Protein AF-A0A939FYX1-F1 (afdb_monomer_lite)

Sequence (120 aa):
MTKMASLEYDAIVEILNENSVFLRSPLSREVYAAAVADRDLTGVGISVEFHDRDIFTLSGEAITTGLGGIGAILNGRISVGFLLKVEKGKLVWLEGFTYGGDRWPEDLVDYRLTREAIST

Organism: NCBI:txid2816857

Structure (mmCIF, N/CA/C/O backbone):
data_AF-A0A939FYX1-F1
#
_entry.id   AF-A0A939FYX1-F1
#
loop_
_atom_site.group_PDB
_atom_site.id
_atom_site.type_symbol
_atom_site.label_atom_id
_atom_site.label_alt_id
_atom_site.label_comp_id
_atom_site.label_asym_id
_atom_site.label_entity_id
_atom_site.label_seq_id
_atom_site.pdbx_PDB_ins_code
_atom_site.Cartn_x
_atom_site.Cartn_y
_atom_site.Cartn_z
_atom_site.occupancy
_atom_site.B_iso_or_equiv
_atom_site.auth_seq_id
_atom_site.auth_comp_id
_atom_site.auth_asym_id
_atom_site.auth_atom_id
_atom_site.pdbx_PDB_model_num
ATOM 1 N N . MET A 1 1 ? 2.977 -15.081 -1.417 1.00 79.50 1 MET A N 1
ATOM 2 C CA . MET A 1 1 ? 2.405 -13.754 -1.725 1.00 79.50 1 MET A CA 1
ATOM 3 C C . MET A 1 1 ? 3.185 -13.153 -2.888 1.00 79.50 1 MET A C 1
ATOM 5 O O . MET A 1 1 ? 4.381 -13.415 -2.970 1.00 79.50 1 MET A O 1
ATOM 9 N N . THR A 1 2 ? 2.530 -12.452 -3.816 1.00 93.31 2 THR A N 1
ATOM 10 C CA . THR A 1 2 ? 3.214 -11.818 -4.960 1.00 93.31 2 THR A CA 1
ATOM 11 C C . THR A 1 2 ? 4.067 -10.638 -4.487 1.00 93.31 2 THR A C 1
ATOM 13 O O . THR A 1 2 ? 3.834 -10.105 -3.403 1.00 93.31 2 THR A O 1
ATOM 16 N N . LYS A 1 3 ? 5.049 -10.205 -5.291 1.00 95.12 3 LYS A N 1
ATOM 17 C CA . LYS A 1 3 ? 5.842 -9.003 -4.981 1.00 95.12 3 LYS A CA 1
ATOM 18 C C . LYS A 1 3 ? 4.969 -7.757 -4.854 1.00 95.12 3 LYS A C 1
ATOM 20 O O . LYS A 1 3 ? 5.218 -6.959 -3.959 1.00 95.12 3 LYS A O 1
ATOM 25 N N . MET A 1 4 ? 3.934 -7.647 -5.690 1.00 94.69 4 MET A N 1
ATOM 26 C CA . MET A 1 4 ? 2.963 -6.555 -5.619 1.00 94.69 4 MET A CA 1
ATOM 27 C C . MET A 1 4 ? 2.256 -6.531 -4.263 1.00 94.69 4 MET A C 1
ATOM 29 O O . MET A 1 4 ? 2.302 -5.528 -3.566 1.00 94.69 4 MET A O 1
ATOM 33 N N . ALA A 1 5 ? 1.727 -7.673 -3.822 1.00 95.56 5 ALA A N 1
ATOM 34 C CA . ALA A 1 5 ? 1.073 -7.762 -2.521 1.00 95.56 5 ALA A CA 1
ATOM 35 C C . ALA A 1 5 ? 2.028 -7.516 -1.340 1.00 95.56 5 ALA A C 1
ATOM 37 O O . ALA A 1 5 ? 1.603 -7.018 -0.301 1.00 95.56 5 ALA A O 1
ATOM 38 N N . SER A 1 6 ? 3.322 -7.818 -1.487 1.00 96.94 6 SER A N 1
ATOM 39 C CA . SER A 1 6 ? 4.320 -7.437 -0.480 1.00 96.94 6 SER A CA 1
ATOM 40 C C . SER A 1 6 ? 4.552 -5.929 -0.432 1.00 96.94 6 SER A C 1
ATOM 42 O O . SER A 1 6 ? 4.571 -5.381 0.665 1.00 96.94 6 SER A O 1
ATOM 44 N N . LEU A 1 7 ? 4.676 -5.272 -1.588 1.00 97.19 7 LEU A N 1
ATOM 45 C CA . LEU A 1 7 ? 4.814 -3.819 -1.691 1.00 97.19 7 LEU A CA 1
ATOM 46 C C . LEU A 1 7 ? 3.604 -3.101 -1.084 1.00 97.19 7 LEU A C 1
ATOM 48 O O . LEU A 1 7 ? 3.784 -2.213 -0.259 1.00 97.19 7 LEU A O 1
ATOM 52 N N . GLU A 1 8 ? 2.390 -3.509 -1.457 1.00 96.69 8 GLU A N 1
ATOM 53 C CA . GLU A 1 8 ? 1.143 -2.919 -0.962 1.00 96.69 8 GLU A CA 1
ATOM 54 C C . GLU A 1 8 ? 1.039 -3.036 0.569 1.00 96.69 8 GLU A C 1
ATOM 56 O O . GLU A 1 8 ? 0.785 -2.048 1.257 1.00 96.69 8 GLU A O 1
ATOM 61 N N . TYR A 1 9 ? 1.292 -4.233 1.115 1.00 97.25 9 TYR A N 1
ATOM 62 C CA . TYR A 1 9 ? 1.304 -4.462 2.561 1.00 97.25 9 TYR A CA 1
ATOM 63 C C . TYR A 1 9 ? 2.355 -3.595 3.263 1.00 97.25 9 TYR A C 1
ATOM 65 O O . TYR A 1 9 ? 2.045 -2.940 4.258 1.00 97.25 9 TYR A O 1
ATOM 73 N N . ASP A 1 10 ? 3.594 -3.595 2.761 1.00 97.50 10 ASP A N 1
ATOM 74 C CA . ASP A 1 10 ? 4.689 -2.867 3.400 1.00 97.50 10 ASP A CA 1
ATOM 75 C 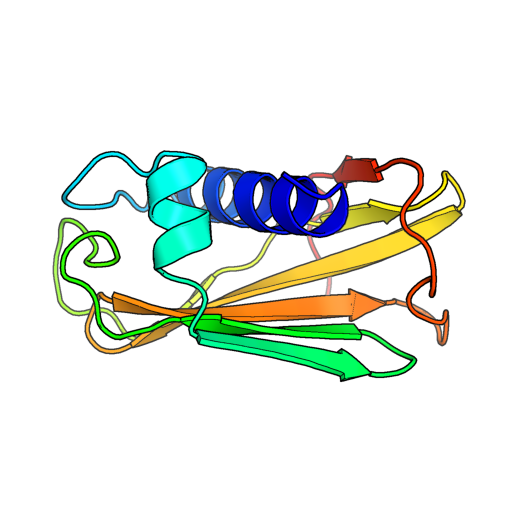C . ASP A 1 10 ? 4.418 -1.347 3.353 1.00 97.50 10 ASP A C 1
ATOM 77 O O . ASP A 1 10 ? 4.658 -0.653 4.340 1.00 97.50 10 ASP A O 1
ATOM 81 N N . ALA A 1 11 ? 3.844 -0.838 2.255 1.00 96.75 11 ALA A N 1
ATOM 82 C CA . ALA A 1 11 ? 3.437 0.560 2.124 1.00 96.75 11 ALA A CA 1
ATOM 83 C C . ALA A 1 11 ? 2.348 0.940 3.138 1.00 96.75 11 ALA A C 1
ATOM 85 O O . ALA A 1 11 ? 2.478 1.961 3.805 1.00 96.75 11 ALA A O 1
ATOM 86 N N . ILE A 1 12 ? 1.309 0.114 3.314 1.00 96.00 12 ILE A N 1
ATOM 87 C CA . ILE A 1 12 ? 0.258 0.358 4.319 1.00 96.00 12 ILE A CA 1
ATOM 88 C C . ILE A 1 12 ? 0.860 0.427 5.721 1.00 96.00 12 ILE A C 1
ATOM 90 O O . ILE A 1 12 ? 0.554 1.351 6.473 1.00 96.00 12 ILE A O 1
ATOM 94 N N . VAL A 1 13 ? 1.717 -0.533 6.074 1.00 95.88 13 VAL A N 1
ATOM 95 C CA . VAL A 1 13 ? 2.358 -0.578 7.394 1.00 95.88 13 VAL A CA 1
ATOM 96 C C . VAL A 1 13 ? 3.195 0.675 7.634 1.00 95.88 13 VAL A C 1
ATOM 98 O O . VAL A 1 13 ? 3.048 1.304 8.681 1.00 95.88 13 VAL A O 1
ATOM 101 N N . GLU A 1 14 ? 4.027 1.081 6.674 1.00 95.88 14 GLU A N 1
ATOM 102 C CA . GLU A 1 14 ? 4.834 2.293 6.830 1.00 95.88 14 GLU A CA 1
ATOM 103 C C . GLU A 1 14 ? 3.974 3.566 6.863 1.00 95.88 14 GLU A C 1
ATOM 105 O O . GLU A 1 14 ? 4.261 4.445 7.669 1.00 95.88 14 GLU A O 1
ATOM 110 N N . ILE A 1 15 ? 2.890 3.667 6.079 1.00 94.56 15 ILE A N 1
ATOM 111 C CA . ILE A 1 15 ? 1.979 4.827 6.125 1.00 94.56 15 ILE A CA 1
ATOM 112 C C . ILE A 1 15 ? 1.330 4.940 7.505 1.00 94.56 15 ILE A C 1
ATOM 114 O O . ILE A 1 15 ? 1.285 6.028 8.082 1.00 94.56 15 ILE A O 1
ATOM 118 N N . LEU A 1 16 ? 0.829 3.828 8.046 1.00 93.69 16 LEU A N 1
ATOM 119 C CA . LEU A 1 16 ? 0.226 3.791 9.377 1.00 93.69 16 LEU A CA 1
ATOM 120 C C . LEU A 1 16 ? 1.240 4.194 10.455 1.00 93.69 16 LEU A C 1
ATOM 122 O O . LEU A 1 16 ? 0.929 5.035 11.300 1.00 93.69 16 LEU A O 1
ATOM 126 N N . ASN A 1 17 ? 2.464 3.665 10.380 1.00 92.88 17 ASN A N 1
ATOM 127 C CA . ASN A 1 17 ? 3.544 3.998 11.307 1.00 92.88 17 ASN A CA 1
ATOM 128 C C . ASN A 1 17 ? 3.932 5.484 11.240 1.00 92.88 17 ASN A C 1
ATOM 130 O O . ASN A 1 17 ? 3.993 6.140 12.278 1.00 92.88 17 ASN A O 1
ATOM 134 N N . GLU A 1 18 ? 4.156 6.023 10.039 1.00 91.94 18 GLU A N 1
ATOM 135 C CA . GLU A 1 18 ? 4.554 7.422 9.820 1.00 91.94 18 GLU A CA 1
ATOM 136 C C . GLU A 1 18 ? 3.491 8.396 10.343 1.00 91.94 18 GLU A C 1
ATOM 138 O O . GLU A 1 18 ? 3.805 9.404 10.972 1.00 91.94 18 GLU A O 1
ATOM 143 N N . ASN A 1 19 ? 2.212 8.056 10.162 1.00 90.50 19 ASN A N 1
ATOM 144 C CA . ASN A 1 19 ? 1.095 8.879 10.621 1.00 90.50 19 ASN A CA 1
ATOM 145 C C . ASN A 1 19 ? 0.696 8.596 12.082 1.00 90.50 19 ASN A C 1
ATOM 147 O O . ASN A 1 19 ? -0.263 9.189 12.575 1.00 90.50 19 ASN A O 1
ATOM 151 N N . SER A 1 20 ? 1.412 7.710 12.791 1.00 91.62 20 SER A N 1
ATOM 152 C CA . SER A 1 20 ? 1.085 7.282 14.162 1.00 91.62 20 SER A CA 1
ATOM 153 C C . SER A 1 20 ? -0.366 6.795 14.313 1.00 91.62 20 SER A C 1
ATOM 155 O O . SER A 1 20 ? -1.032 7.052 15.319 1.00 91.62 20 SER A O 1
ATOM 157 N N . VAL A 1 21 ? -0.862 6.094 13.292 1.00 91.00 21 VAL A N 1
ATOM 158 C CA . VAL A 1 21 ? -2.205 5.515 13.234 1.00 91.00 21 VAL A CA 1
ATOM 159 C C . VAL A 1 21 ? -2.106 4.011 13.454 1.00 91.00 21 VAL A C 1
ATOM 161 O O . VAL A 1 21 ? -1.333 3.325 12.794 1.00 91.00 21 VAL A O 1
ATOM 164 N N . PHE A 1 22 ? -2.933 3.474 14.347 1.00 92.12 22 PHE A N 1
ATOM 165 C CA . PHE A 1 22 ? -2.910 2.053 14.688 1.00 92.12 22 PHE A CA 1
ATOM 166 C C . PHE A 1 22 ? -4.237 1.382 14.343 1.00 92.12 22 PHE A C 1
ATOM 168 O O . PHE A 1 22 ? -5.302 1.999 14.401 1.00 92.12 22 PHE A O 1
ATOM 175 N N . LEU A 1 23 ? -4.174 0.102 13.986 1.00 92.06 23 LEU A N 1
ATOM 176 C CA . LEU A 1 23 ? -5.346 -0.745 13.783 1.00 92.06 23 LEU A CA 1
ATOM 177 C C . LEU A 1 23 ? -5.781 -1.377 15.106 1.00 92.06 23 LEU A C 1
ATOM 179 O O . LEU A 1 23 ? -4.958 -1.658 15.976 1.00 92.06 23 LEU A O 1
ATOM 183 N N . ARG A 1 24 ? -7.080 -1.657 15.252 1.00 91.00 24 ARG A N 1
ATOM 184 C CA . ARG A 1 24 ? -7.624 -2.371 16.425 1.00 91.00 24 ARG A CA 1
ATOM 185 C C . ARG A 1 24 ? -7.115 -3.803 16.537 1.00 91.00 24 ARG A C 1
ATOM 187 O O . ARG A 1 24 ? -7.178 -4.397 17.609 1.00 91.00 24 ARG A O 1
ATOM 194 N N . SER A 1 25 ? -6.680 -4.384 15.428 1.00 89.19 25 SER A N 1
ATOM 195 C CA . SER A 1 25 ? -6.134 -5.733 15.364 1.00 89.19 25 SER A CA 1
ATOM 196 C C . SER A 1 25 ? -4.837 -5.718 14.562 1.00 89.19 25 SER A C 1
ATOM 198 O O . SER A 1 25 ? -4.737 -4.946 13.607 1.00 89.19 25 SER A O 1
ATOM 200 N N . PRO A 1 26 ? -3.844 -6.551 14.919 1.00 88.62 26 PRO A N 1
ATOM 201 C CA . PRO A 1 26 ? -2.613 -6.650 14.151 1.00 88.62 26 PRO A CA 1
ATOM 202 C C . PRO A 1 26 ? -2.899 -7.022 12.696 1.00 88.62 26 PRO A C 1
ATOM 204 O O . PRO A 1 26 ? -3.611 -7.991 12.422 1.00 88.62 26 PRO A O 1
ATOM 207 N N . LEU A 1 27 ? -2.314 -6.270 11.767 1.00 92.06 27 LEU A N 1
ATOM 208 C CA . LEU A 1 27 ? -2.357 -6.605 10.353 1.00 92.06 27 LEU A CA 1
ATOM 209 C C . LEU A 1 27 ? -1.253 -7.618 10.044 1.00 92.06 27 LEU A C 1
ATOM 211 O O . LEU A 1 27 ? -0.076 -7.331 10.238 1.00 92.06 27 LEU A O 1
ATOM 215 N N . SER A 1 28 ? -1.635 -8.801 9.564 1.00 93.81 28 SER A N 1
ATOM 216 C CA . SER A 1 28 ? -0.703 -9.788 9.008 1.00 93.81 28 SER A CA 1
ATOM 217 C C . SER A 1 28 ? -0.789 -9.811 7.482 1.00 93.81 28 SER A C 1
ATOM 219 O O . SER A 1 28 ? -1.737 -9.291 6.888 1.00 93.81 28 SER A O 1
ATOM 221 N N . ARG A 1 29 ? 0.190 -10.442 6.826 1.00 94.31 29 ARG A N 1
ATOM 222 C CA . ARG A 1 29 ? 0.200 -10.585 5.362 1.00 94.31 29 ARG A CA 1
ATOM 223 C C . ARG A 1 29 ? -0.970 -11.441 4.864 1.00 94.31 29 ARG A C 1
ATOM 225 O O . ARG A 1 29 ? -1.549 -11.142 3.825 1.00 94.31 29 ARG A O 1
ATOM 232 N N . GLU A 1 30 ? -1.34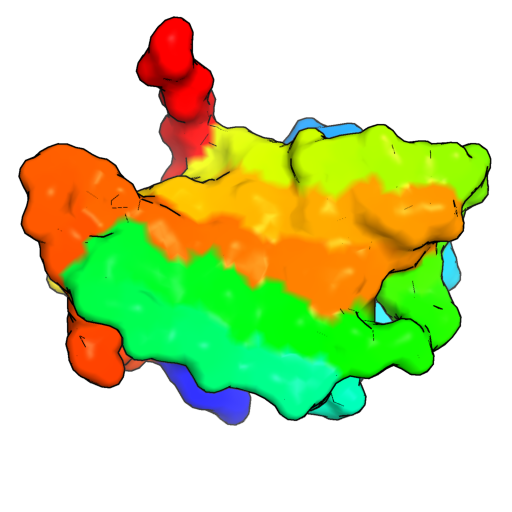6 -12.476 5.611 1.00 92.25 30 GLU A N 1
ATOM 233 C CA . GLU A 1 30 ? -2.481 -13.356 5.304 1.00 92.25 30 GLU A CA 1
ATOM 234 C C . GLU A 1 30 ? -3.807 -12.603 5.430 1.00 92.25 30 GLU A C 1
ATOM 236 O O . GLU A 1 30 ? -4.672 -12.698 4.561 1.00 92.25 30 GLU A O 1
ATOM 241 N N . VAL A 1 31 ? -3.934 -11.820 6.502 1.00 91.56 31 VAL A N 1
ATOM 242 C CA . VAL A 1 31 ? -5.093 -10.972 6.783 1.00 91.56 31 VAL A CA 1
ATOM 243 C C . VAL A 1 31 ? -5.256 -9.912 5.694 1.00 91.56 31 VAL A C 1
ATOM 245 O O . VAL A 1 31 ? -6.349 -9.758 5.156 1.00 91.56 31 VAL A O 1
ATOM 248 N N . TYR A 1 32 ? -4.161 -9.246 5.318 1.00 94.38 32 TYR A N 1
ATOM 249 C CA . TYR A 1 32 ? -4.131 -8.311 4.199 1.00 94.38 32 TYR A CA 1
ATOM 250 C C . TYR A 1 32 ? -4.593 -8.974 2.897 1.00 94.38 32 TYR A C 1
ATOM 252 O O . TYR A 1 32 ? -5.520 -8.490 2.253 1.00 94.38 32 TYR A O 1
ATOM 260 N N . ALA A 1 33 ? -4.002 -10.116 2.534 1.00 92.94 33 ALA A N 1
ATOM 261 C CA . ALA A 1 33 ? -4.341 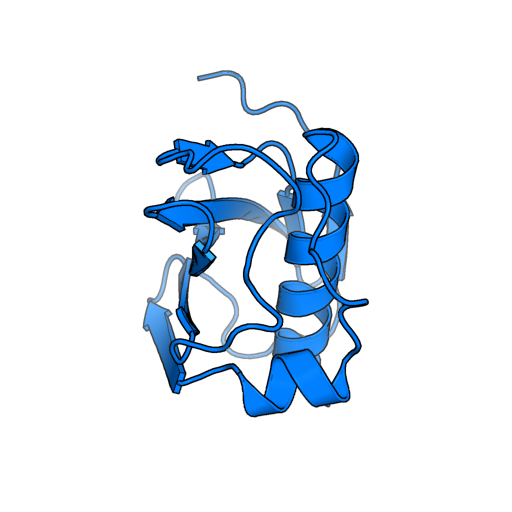-10.815 1.298 1.00 92.94 33 ALA A CA 1
ATOM 262 C C . ALA A 1 33 ? -5.826 -11.214 1.230 1.00 92.94 33 ALA A C 1
ATOM 264 O O . ALA A 1 33 ? -6.426 -11.126 0.163 1.00 92.94 33 ALA A O 1
ATOM 265 N N . ALA A 1 34 ? -6.426 -11.610 2.358 1.00 90.88 34 ALA A N 1
ATOM 266 C CA . ALA A 1 34 ? -7.851 -11.944 2.458 1.00 90.88 34 ALA A CA 1
ATOM 267 C C . ALA A 1 34 ? -8.787 -10.718 2.501 1.00 90.88 34 ALA A C 1
ATOM 269 O O . ALA A 1 34 ? -10.012 -10.861 2.391 1.00 90.88 34 ALA A O 1
ATOM 270 N N . ALA A 1 35 ? -8.229 -9.528 2.725 1.00 92.12 35 ALA A N 1
ATOM 271 C CA . ALA A 1 35 ? -8.966 -8.276 2.782 1.00 92.12 35 ALA A CA 1
ATOM 272 C C . ALA A 1 35 ? -8.985 -7.534 1.443 1.00 92.12 35 ALA A C 1
ATOM 274 O O . ALA A 1 35 ? -9.857 -6.693 1.260 1.00 92.12 35 ALA A O 1
ATOM 275 N N . VAL A 1 36 ? -8.086 -7.845 0.505 1.00 94.62 36 VAL A N 1
ATOM 276 C CA . VAL A 1 36 ? -8.132 -7.252 -0.837 1.00 94.62 36 VAL A CA 1
ATOM 277 C C . VAL A 1 36 ? -9.357 -7.755 -1.591 1.00 94.62 36 VAL A C 1
ATOM 279 O O . VAL A 1 36 ? -9.502 -8.957 -1.808 1.00 94.62 36 VAL A O 1
ATOM 282 N N . ALA A 1 37 ? -10.220 -6.817 -1.971 1.00 94.50 37 ALA A N 1
ATOM 283 C CA . ALA A 1 37 ? -11.412 -7.063 -2.765 1.00 94.50 37 ALA A CA 1
ATOM 284 C C . ALA A 1 37 ? -11.093 -7.031 -4.257 1.00 94.50 37 ALA A C 1
ATOM 286 O O . ALA A 1 37 ? -11.469 -7.951 -4.981 1.00 94.50 37 ALA A O 1
ATOM 287 N N . ASP A 1 38 ? -10.377 -5.994 -4.691 1.00 94.88 38 ASP A N 1
ATOM 288 C CA . ASP A 1 38 ? -10.045 -5.787 -6.094 1.00 94.88 38 ASP A CA 1
ATOM 289 C C . ASP A 1 38 ? -8.702 -5.069 -6.266 1.00 94.88 38 ASP A C 1
ATOM 291 O O . ASP A 1 38 ? -8.199 -4.417 -5.342 1.00 94.88 38 ASP A O 1
ATOM 295 N N . ARG A 1 39 ? -8.108 -5.228 -7.452 1.00 94.69 39 ARG A N 1
ATOM 296 C CA . ARG A 1 39 ? -6.920 -4.495 -7.895 1.00 94.69 39 ARG A CA 1
ATOM 297 C C . ARG A 1 39 ? -7.125 -3.991 -9.312 1.00 94.69 39 ARG A C 1
ATOM 299 O O . ARG A 1 39 ? -7.240 -4.799 -10.232 1.00 94.69 39 ARG A O 1
ATOM 306 N N . ASP A 1 40 ? -7.018 -2.683 -9.486 1.00 94.19 40 ASP A N 1
ATOM 307 C CA . ASP A 1 40 ? -6.931 -2.057 -10.798 1.00 94.19 40 ASP A CA 1
ATOM 308 C C . ASP A 1 40 ? -5.499 -1.576 -11.052 1.00 94.19 40 ASP A C 1
ATOM 310 O O . ASP A 1 40 ? -4.931 -0.815 -10.266 1.00 94.19 40 ASP A O 1
ATOM 314 N N . LEU A 1 41 ? -4.896 -2.048 -12.142 1.00 88.00 41 LEU A N 1
ATOM 315 C CA . LEU A 1 41 ? -3.577 -1.612 -12.588 1.00 88.00 41 LEU A CA 1
ATOM 316 C C . LEU A 1 41 ? -3.763 -0.685 -13.778 1.00 88.00 41 LEU A C 1
ATOM 318 O O . LEU A 1 41 ? -4.001 -1.112 -14.910 1.00 88.00 41 LEU A O 1
ATOM 322 N N . THR A 1 42 ? -3.565 0.599 -13.527 1.00 81.75 42 THR A N 1
ATOM 323 C CA . THR A 1 42 ? -3.497 1.588 -14.590 1.00 81.75 42 THR A CA 1
ATOM 324 C C . THR A 1 42 ? -2.060 1.665 -15.101 1.00 81.75 42 THR A C 1
ATOM 326 O O . THR A 1 42 ? -1.094 1.398 -14.388 1.00 81.75 42 THR A O 1
ATOM 329 N N . GLY A 1 43 ? -1.870 2.090 -16.350 1.00 83.94 43 GLY A N 1
ATOM 330 C CA . GLY A 1 43 ? -0.523 2.286 -16.894 1.00 83.94 43 GLY A CA 1
ATOM 331 C C . GLY A 1 43 ? 0.349 3.274 -16.101 1.00 83.94 43 GLY A C 1
ATOM 332 O O . GLY A 1 43 ? 1.541 3.343 -16.382 1.00 83.94 43 GLY A O 1
ATOM 333 N N . VAL A 1 44 ? -0.218 4.016 -15.143 1.00 88.88 44 VAL A N 1
ATOM 334 C CA . VAL A 1 44 ? 0.428 5.062 -14.331 1.00 88.88 44 VAL A CA 1
ATOM 335 C C . VAL A 1 44 ? 0.316 4.813 -12.818 1.00 88.88 44 VAL A C 1
ATOM 337 O O . VAL A 1 44 ? 0.763 5.634 -12.022 1.00 88.88 44 VAL A O 1
ATOM 340 N N . GLY A 1 45 ? -0.272 3.696 -12.389 1.00 92.69 45 GLY A N 1
ATOM 341 C CA . GLY A 1 45 ? -0.566 3.485 -10.976 1.00 92.69 45 GLY A CA 1
ATOM 342 C C . GLY A 1 45 ? -1.345 2.214 -10.681 1.00 92.69 45 GLY A C 1
ATOM 343 O O . GLY A 1 45 ? -1.745 1.486 -11.584 1.00 92.69 45 GLY A O 1
ATOM 344 N N . ILE A 1 46 ? -1.607 1.987 -9.403 1.00 94.25 46 ILE A N 1
ATOM 345 C CA . ILE A 1 46 ? -2.463 0.914 -8.909 1.00 94.25 46 ILE A CA 1
ATOM 346 C C . ILE A 1 46 ? -3.531 1.483 -7.989 1.00 94.25 46 ILE A C 1
ATOM 348 O O . ILE A 1 46 ? -3.280 2.431 -7.247 1.00 94.25 46 ILE A O 1
ATOM 352 N N . SER A 1 47 ? -4.696 0.857 -7.997 1.00 95.50 47 SER A N 1
ATOM 353 C CA . SER A 1 47 ? -5.712 1.023 -6.970 1.00 95.50 47 SER A CA 1
ATOM 354 C C . SER A 1 47 ? -6.026 -0.341 -6.378 1.00 95.50 47 SER A C 1
ATOM 356 O O . SER A 1 47 ? -6.205 -1.318 -7.106 1.00 95.50 47 SER A O 1
ATOM 358 N N . VAL A 1 48 ? -6.042 -0.423 -5.054 1.00 96.62 48 VAL A N 1
ATOM 359 C CA . VAL A 1 48 ? -6.370 -1.639 -4.316 1.00 96.62 48 VAL A CA 1
ATOM 360 C C . VAL A 1 48 ? -7.545 -1.334 -3.413 1.00 96.62 48 VAL A C 1
ATOM 362 O O . VAL A 1 48 ? -7.416 -0.549 -2.474 1.00 96.62 48 VAL A O 1
ATOM 365 N N . GLU A 1 49 ? -8.675 -1.972 -3.676 1.00 96.06 49 GLU A N 1
ATOM 366 C CA . GLU A 1 49 ? -9.867 -1.842 -2.848 1.00 96.06 49 GLU A CA 1
ATOM 367 C C . GLU A 1 49 ? -9.906 -2.942 -1.792 1.00 96.06 49 GLU A C 1
ATOM 369 O O . GLU A 1 49 ? -9.520 -4.093 -2.033 1.00 96.06 49 GLU A O 1
ATOM 374 N N . PHE A 1 50 ? -10.398 -2.599 -0.606 1.00 95.12 50 PHE A N 1
ATOM 375 C CA . PHE A 1 50 ? -10.514 -3.532 0.503 1.00 95.12 50 PHE A CA 1
ATOM 376 C C . PHE A 1 50 ? -11.968 -3.901 0.781 1.00 95.12 50 PHE A C 1
ATOM 378 O O . PHE A 1 50 ? -12.868 -3.064 0.759 1.00 95.12 50 PHE A O 1
ATOM 385 N N . HIS A 1 51 ? -12.199 -5.167 1.118 1.00 92.19 51 HIS A N 1
ATOM 386 C CA . HIS A 1 51 ? -13.454 -5.582 1.724 1.00 92.19 51 HIS A CA 1
ATOM 387 C C . HIS A 1 51 ? -13.640 -4.864 3.061 1.00 92.19 51 HIS A C 1
ATOM 389 O O . HIS A 1 51 ? -12.688 -4.737 3.835 1.00 92.19 51 HIS A O 1
ATOM 395 N N . ASP A 1 52 ? -14.883 -4.491 3.381 1.00 84.31 52 ASP A N 1
ATOM 396 C CA . ASP A 1 52 ? -15.194 -4.027 4.729 1.00 84.31 52 ASP A CA 1
ATOM 397 C C . ASP A 1 52 ? -14.932 -5.167 5.727 1.00 84.31 52 ASP A C 1
ATOM 399 O O . ASP A 1 52 ? -15.587 -6.216 5.717 1.00 84.31 52 ASP A O 1
ATOM 403 N N . ARG A 1 53 ? -13.908 -4.977 6.559 1.00 79.56 53 ARG A N 1
ATOM 404 C CA . ARG A 1 53 ? -13.448 -5.943 7.548 1.00 79.56 53 ARG A CA 1
ATOM 405 C C . ARG A 1 53 ? -13.060 -5.206 8.825 1.00 79.56 53 ARG A C 1
ATOM 407 O O . ARG A 1 53 ? -12.316 -4.229 8.788 1.00 79.56 53 ARG A O 1
ATOM 414 N N . ASP A 1 54 ? -13.466 -5.741 9.974 1.00 81.25 54 ASP A N 1
ATOM 415 C CA . ASP A 1 54 ? -13.183 -5.119 11.277 1.00 81.25 54 ASP A CA 1
ATOM 416 C C . ASP A 1 54 ? -11.679 -4.965 11.569 1.00 81.25 54 ASP A C 1
ATOM 418 O O . ASP A 1 54 ? -11.272 -4.002 12.215 1.00 81.25 54 ASP A O 1
ATOM 422 N N . ILE A 1 55 ? -10.847 -5.858 11.026 1.00 83.81 55 ILE A N 1
ATOM 423 C CA . ILE A 1 55 ? -9.369 -5.818 11.066 1.00 83.81 55 ILE A CA 1
ATOM 424 C C . ILE A 1 55 ? -8.760 -4.528 10.491 1.00 83.81 55 ILE A C 1
ATOM 426 O O . ILE A 1 55 ? -7.658 -4.156 10.882 1.00 83.81 55 ILE A O 1
ATOM 430 N N . PHE A 1 56 ? -9.465 -3.834 9.596 1.00 87.69 56 PHE A N 1
ATOM 431 C CA . PHE A 1 56 ? -9.050 -2.557 9.010 1.00 87.69 56 PHE A CA 1
ATOM 432 C C . PHE A 1 56 ? -9.627 -1.347 9.737 1.00 87.69 56 PHE A C 1
ATOM 434 O O . PHE A 1 56 ? -9.478 -0.215 9.281 1.00 87.69 56 PHE A O 1
ATOM 441 N N . THR A 1 57 ? -10.243 -1.566 10.896 1.00 91.50 57 THR A N 1
ATOM 442 C CA . THR A 1 57 ? -10.709 -0.482 11.752 1.00 91.50 57 THR A CA 1
ATOM 443 C C . THR A 1 57 ? -9.545 0.082 12.557 1.00 91.50 57 THR A C 1
ATOM 445 O O . THR A 1 57 ? -8.832 -0.650 13.246 1.00 91.50 57 THR A O 1
ATOM 448 N N . LEU A 1 58 ? -9.389 1.399 12.521 1.00 90.44 58 LEU A N 1
ATOM 449 C CA . LEU A 1 58 ? -8.425 2.133 13.322 1.00 90.44 58 LEU A CA 1
ATOM 450 C C . LEU A 1 58 ? -8.794 2.097 14.814 1.00 90.44 58 LEU A C 1
ATOM 452 O O . LEU A 1 58 ? -9.970 2.080 15.209 1.00 90.44 58 LEU A O 1
ATOM 456 N N . SER A 1 59 ? -7.779 2.101 15.673 1.00 85.25 59 SER A N 1
ATOM 457 C CA . SER A 1 59 ? -7.939 2.367 17.097 1.00 85.25 59 SER A CA 1
ATOM 458 C C . SER A 1 59 ? -8.056 3.879 17.298 1.00 85.25 59 SER A C 1
ATOM 460 O O . SER A 1 59 ? -7.076 4.603 17.140 1.00 85.25 59 SER A O 1
ATOM 462 N N . GLY A 1 60 ? -9.251 4.367 17.617 1.00 79.25 60 GLY A N 1
ATOM 463 C CA . GLY A 1 60 ? -9.491 5.793 17.836 1.00 79.25 60 GLY A CA 1
ATOM 464 C C . GLY A 1 60 ? -10.848 6.251 17.316 1.00 79.25 60 GLY A C 1
ATOM 465 O O . GLY A 1 60 ? -11.730 5.434 17.034 1.00 79.25 60 GLY A O 1
ATOM 466 N N . GLU A 1 61 ? -11.009 7.570 17.225 1.00 71.88 61 GLU A N 1
ATOM 467 C CA . GLU A 1 61 ? -12.211 8.207 16.691 1.00 71.88 61 GLU A CA 1
ATOM 468 C C . GLU A 1 61 ? -12.394 7.920 15.195 1.00 71.88 61 GLU A C 1
ATOM 470 O O . GLU A 1 61 ? -11.448 7.613 14.467 1.00 71.88 61 GLU A O 1
ATOM 475 N N . ALA A 1 62 ? -13.640 8.015 14.729 1.00 74.19 62 ALA A N 1
ATOM 476 C CA . ALA A 1 62 ? -13.978 7.818 13.327 1.00 74.19 62 ALA A CA 1
ATOM 477 C C . ALA A 1 62 ? -13.418 8.972 12.479 1.00 74.19 62 ALA A C 1
ATOM 479 O O . ALA A 1 62 ? -14.085 9.980 12.259 1.00 74.19 62 ALA A O 1
ATOM 480 N N . ILE A 1 63 ? -12.190 8.811 11.988 1.00 78.44 63 ILE A N 1
ATOM 481 C CA . ILE A 1 63 ? -11.552 9.764 11.078 1.00 78.44 63 ILE A CA 1
ATOM 482 C C . ILE A 1 63 ? -11.862 9.415 9.620 1.00 78.44 63 ILE A C 1
ATOM 484 O O . ILE A 1 63 ? -11.984 8.247 9.249 1.00 78.44 63 ILE A O 1
ATOM 488 N N . THR A 1 64 ? -11.995 10.440 8.783 1.00 83.94 64 THR A N 1
ATOM 489 C CA . THR A 1 64 ? -12.052 10.291 7.324 1.00 83.94 64 THR A CA 1
ATOM 490 C C . THR A 1 64 ? -10.962 11.165 6.735 1.00 83.94 64 THR A C 1
ATOM 492 O O . THR A 1 64 ? -11.040 12.386 6.830 1.00 83.94 64 THR A O 1
ATOM 495 N N . THR A 1 65 ? -9.916 10.547 6.193 1.00 88.50 65 THR A N 1
ATOM 496 C CA . THR A 1 65 ? -8.724 11.255 5.714 1.00 88.50 65 THR A CA 1
ATOM 497 C C . THR A 1 65 ? -7.944 10.411 4.706 1.00 88.50 65 THR A C 1
ATOM 499 O O . THR A 1 65 ? -8.123 9.195 4.631 1.00 88.50 65 THR A O 1
ATOM 502 N N . GLY A 1 66 ? -7.088 11.062 3.920 1.00 88.12 66 GLY A N 1
ATOM 503 C CA . GLY A 1 66 ? -6.016 10.401 3.179 1.00 88.12 66 GLY A CA 1
ATOM 504 C C . GLY A 1 66 ? -4.731 10.429 4.004 1.00 88.12 66 GLY A C 1
ATOM 505 O O . GLY A 1 66 ? -4.390 11.468 4.565 1.00 88.12 66 GLY A O 1
ATOM 506 N N . LEU A 1 67 ? -4.042 9.296 4.093 1.00 90.88 67 LEU A N 1
ATOM 507 C CA . LEU A 1 67 ? -2.744 9.150 4.748 1.00 90.88 67 LEU A CA 1
ATOM 508 C C . LEU A 1 67 ? -1.695 8.849 3.677 1.00 90.88 67 LEU A C 1
ATOM 510 O O . LEU A 1 67 ? -1.842 7.890 2.923 1.00 90.88 67 LEU A O 1
ATOM 514 N N . GLY A 1 68 ? -0.655 9.670 3.593 1.00 89.56 68 GLY A N 1
ATOM 515 C CA . GLY A 1 68 ? 0.430 9.510 2.624 1.00 89.56 68 GLY A CA 1
ATOM 516 C C . GLY A 1 68 ? 1.794 9.596 3.298 1.00 89.56 68 GLY A C 1
ATOM 517 O O . GLY A 1 68 ? 1.922 9.327 4.492 1.00 89.56 68 GLY A O 1
ATOM 518 N N . GLY A 1 69 ? 2.801 10.005 2.526 1.00 85.94 69 GLY A N 1
ATOM 519 C CA . GLY A 1 69 ? 4.165 10.242 3.018 1.00 85.94 69 GLY A CA 1
ATOM 520 C C . GLY A 1 69 ? 5.138 9.087 2.785 1.00 85.94 69 GLY A C 1
ATOM 521 O O . GLY A 1 69 ? 6.315 9.215 3.110 1.00 85.94 69 GLY A O 1
ATOM 522 N N . ILE A 1 70 ? 4.674 7.989 2.183 1.00 94.44 70 ILE A N 1
ATOM 523 C CA . ILE A 1 70 ? 5.513 6.854 1.797 1.00 94.44 70 ILE A CA 1
ATOM 524 C C . ILE A 1 70 ? 5.545 6.734 0.277 1.00 94.44 70 ILE A C 1
ATOM 526 O O . ILE A 1 70 ? 4.513 6.811 -0.394 1.00 94.44 70 ILE A O 1
ATOM 530 N N . GLY A 1 71 ? 6.744 6.518 -0.253 1.00 95.25 71 GLY A N 1
ATOM 531 C CA . GLY A 1 71 ? 6.982 6.159 -1.641 1.00 95.25 71 GLY A CA 1
ATOM 532 C C . GLY A 1 71 ? 7.770 4.860 -1.766 1.00 95.25 71 GLY A C 1
ATOM 533 O O . GLY A 1 71 ? 8.061 4.175 -0.780 1.00 95.25 71 GLY A O 1
ATOM 534 N N . ALA A 1 72 ? 8.130 4.512 -2.996 1.00 96.19 72 ALA A N 1
ATOM 535 C CA . ALA A 1 72 ? 9.080 3.447 -3.276 1.00 96.19 72 ALA A CA 1
ATOM 536 C C . ALA A 1 72 ? 9.831 3.688 -4.585 1.00 96.19 72 ALA A C 1
ATOM 538 O O . ALA A 1 72 ? 9.364 4.397 -5.471 1.00 96.19 72 ALA A O 1
ATOM 539 N N . ILE A 1 73 ? 10.976 3.024 -4.725 1.00 96.69 73 ILE A N 1
ATOM 540 C CA . ILE A 1 73 ? 11.639 2.819 -6.011 1.00 96.69 73 ILE A CA 1
ATOM 541 C C . ILE A 1 73 ? 11.357 1.389 -6.467 1.00 96.69 73 ILE A C 1
ATOM 543 O O . ILE A 1 73 ? 11.736 0.444 -5.771 1.00 96.69 73 ILE A O 1
ATOM 547 N N . LEU A 1 74 ? 10.709 1.232 -7.621 1.00 96.00 74 LEU A N 1
ATOM 548 C CA . LEU A 1 74 ? 10.364 -0.052 -8.235 1.00 96.00 74 LEU A CA 1
ATOM 549 C C . LEU A 1 74 ? 11.390 -0.434 -9.304 1.00 96.00 74 LEU A C 1
ATOM 551 O O . LEU A 1 74 ? 11.779 0.406 -10.128 1.00 96.00 74 LEU A O 1
ATOM 555 N N . ASN A 1 75 ? 11.803 -1.704 -9.325 1.00 96.56 75 ASN A N 1
ATOM 556 C CA . ASN A 1 75 ? 12.763 -2.249 -10.295 1.00 96.56 75 ASN A CA 1
ATOM 557 C C . ASN A 1 75 ? 14.056 -1.410 -10.397 1.00 96.56 75 ASN A C 1
ATOM 559 O O . ASN A 1 75 ? 14.640 -1.274 -11.473 1.00 96.56 75 ASN A O 1
ATOM 563 N N . GLY A 1 76 ? 14.445 -0.760 -9.294 1.00 95.31 76 GLY A N 1
ATOM 564 C CA . GLY A 1 76 ? 15.591 0.150 -9.203 1.00 95.31 76 GLY A CA 1
ATOM 565 C C . GLY A 1 76 ? 15.491 1.475 -9.974 1.00 95.31 76 GLY A C 1
ATOM 566 O O . GLY A 1 76 ? 16.475 2.212 -9.987 1.00 95.31 76 GLY A O 1
ATOM 567 N N . ARG A 1 77 ? 14.358 1.798 -10.616 1.00 94.50 77 ARG A N 1
ATOM 568 C CA . ARG A 1 77 ? 14.281 2.940 -11.551 1.00 94.50 77 ARG A CA 1
ATOM 569 C C . ARG A 1 77 ? 13.033 3.815 -11.466 1.00 94.50 77 ARG A C 1
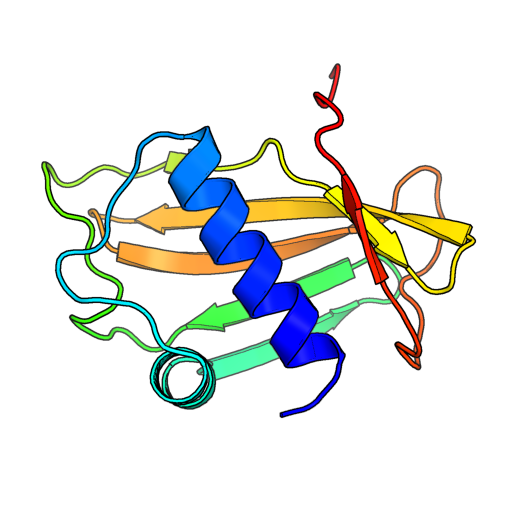ATOM 571 O O . ARG A 1 77 ? 13.144 5.000 -11.743 1.00 94.50 77 ARG A O 1
ATOM 578 N N . ILE A 1 78 ? 11.870 3.259 -11.132 1.00 94.38 78 ILE A N 1
ATOM 579 C CA . ILE A 1 78 ? 10.599 3.997 -11.189 1.00 94.38 78 ILE A CA 1
ATOM 580 C C . ILE A 1 78 ? 10.264 4.480 -9.785 1.00 94.38 78 ILE A C 1
ATOM 582 O O . ILE A 1 78 ? 10.130 3.656 -8.881 1.00 94.38 78 ILE A O 1
ATOM 586 N N . SER A 1 79 ? 10.131 5.792 -9.605 1.00 94.75 79 SER A N 1
ATOM 587 C CA . SER A 1 79 ? 9.680 6.358 -8.334 1.00 94.75 79 SER A CA 1
ATOM 588 C C . SER A 1 79 ? 8.157 6.368 -8.274 1.00 94.75 79 SER A C 1
ATOM 590 O O . SER A 1 79 ? 7.494 6.776 -9.233 1.00 94.75 79 SER A O 1
ATOM 592 N N . VAL A 1 80 ? 7.609 5.921 -7.147 1.00 95.69 80 VAL A N 1
ATOM 593 C CA . VAL A 1 80 ? 6.168 5.884 -6.890 1.00 95.69 80 VAL A CA 1
ATOM 594 C C . VAL A 1 80 ? 5.826 6.467 -5.528 1.00 95.69 80 VAL A C 1
ATOM 596 O O . VAL A 1 80 ? 6.633 6.410 -4.599 1.00 95.69 80 VAL A O 1
ATOM 599 N N . GLY A 1 81 ? 4.629 7.030 -5.413 1.00 95.25 81 GLY A N 1
ATOM 600 C CA . GLY A 1 81 ? 4.008 7.451 -4.161 1.00 95.25 81 GLY A CA 1
ATOM 601 C C . GLY A 1 81 ? 2.837 6.550 -3.794 1.00 95.25 81 GLY A C 1
ATOM 602 O O . GLY A 1 81 ? 2.271 5.887 -4.663 1.00 95.25 81 GLY A O 1
ATOM 603 N N . PHE A 1 82 ? 2.477 6.545 -2.511 1.00 96.31 82 PHE A N 1
ATOM 604 C CA . PHE A 1 82 ? 1.313 5.826 -2.004 1.00 96.31 82 PHE A CA 1
ATOM 605 C C . PHE A 1 82 ? 0.393 6.729 -1.183 1.00 96.31 82 PHE A C 1
ATOM 607 O O . PHE A 1 82 ? 0.849 7.570 -0.401 1.00 96.31 82 PHE A O 1
ATOM 614 N N . LEU A 1 83 ? -0.913 6.506 -1.331 1.00 95.38 83 LEU A N 1
ATOM 615 C CA . LEU A 1 83 ? -1.971 7.165 -0.576 1.00 95.38 83 LEU A CA 1
ATOM 616 C C . LEU A 1 83 ? -2.973 6.126 -0.056 1.00 95.38 83 LEU A C 1
ATOM 618 O O . LEU A 1 83 ? -3.612 5.408 -0.818 1.00 95.38 83 LEU A O 1
ATOM 622 N N . LEU A 1 84 ? -3.146 6.071 1.260 1.00 95.44 84 LEU A N 1
ATOM 623 C CA . LEU A 1 84 ? -4.089 5.198 1.954 1.00 95.44 84 LEU A CA 1
ATOM 624 C C . LEU A 1 84 ? -5.338 6.001 2.331 1.00 95.44 84 LEU A C 1
ATOM 626 O O . LEU A 1 84 ? -5.246 6.995 3.053 1.00 95.44 84 LEU A O 1
ATOM 630 N N . LYS A 1 85 ? -6.523 5.580 1.881 1.00 94.94 85 LYS A N 1
ATOM 631 C CA . LYS A 1 85 ? -7.787 6.222 2.288 1.00 94.94 85 LYS A CA 1
ATOM 632 C C . LYS A 1 85 ? -8.350 5.539 3.511 1.00 94.94 85 LYS A C 1
ATOM 634 O O . LYS A 1 85 ? -8.519 4.318 3.542 1.00 94.94 85 LYS A O 1
ATOM 639 N N . VAL A 1 86 ? -8.741 6.374 4.459 1.00 93.25 86 VAL A N 1
ATOM 640 C CA . VAL A 1 86 ? -9.532 5.985 5.612 1.00 93.25 86 VAL A CA 1
ATOM 641 C C . VAL A 1 86 ? -10.895 6.656 5.521 1.00 93.25 86 VAL A C 1
ATOM 643 O O . VAL A 1 86 ? -10.976 7.874 5.345 1.00 93.25 86 VAL A O 1
ATOM 646 N N . GLU A 1 87 ? -11.963 5.885 5.694 1.00 92.50 87 GLU A N 1
ATOM 647 C CA . GLU A 1 87 ? -13.323 6.407 5.825 1.00 92.50 87 GLU A CA 1
ATOM 648 C C . GLU A 1 87 ? -13.989 5.853 7.073 1.00 92.50 87 GLU A C 1
ATOM 650 O O . GLU A 1 87 ? -13.985 4.646 7.314 1.00 92.50 87 GLU A O 1
ATOM 655 N N . LYS A 1 88 ? -14.563 6.745 7.888 1.00 90.81 88 LYS A N 1
ATOM 656 C CA . LYS A 1 88 ? -15.221 6.382 9.156 1.00 90.81 88 LYS A CA 1
ATOM 657 C C . LYS A 1 88 ? -14.346 5.477 10.041 1.00 90.81 88 LYS A C 1
ATOM 659 O O . LYS A 1 88 ? -14.843 4.564 10.697 1.00 90.81 88 LYS A O 1
ATOM 664 N N . GLY A 1 89 ? -13.039 5.738 10.055 1.00 91.62 89 GLY A N 1
ATOM 665 C CA . GLY A 1 89 ? -12.056 4.969 10.809 1.00 91.62 89 GLY A CA 1
ATOM 666 C C . GLY A 1 89 ? -11.749 3.583 10.240 1.00 91.62 89 GLY A C 1
ATOM 667 O O . GLY A 1 89 ? -11.254 2.752 10.992 1.00 91.62 89 GLY A O 1
ATOM 668 N N . LYS A 1 90 ? -12.034 3.303 8.964 1.00 92.31 90 LYS A N 1
ATOM 669 C CA . LYS A 1 90 ? -11.692 2.038 8.294 1.00 92.31 90 LYS A CA 1
ATOM 670 C C . LYS A 1 90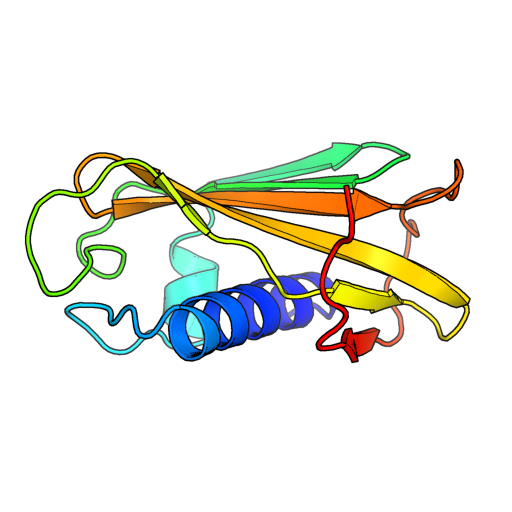 ? -10.816 2.274 7.070 1.00 92.31 90 LYS A C 1
ATOM 672 O O . LYS A 1 90 ? -11.044 3.244 6.354 1.00 92.31 90 LYS A O 1
ATOM 677 N N . LEU A 1 91 ? -9.846 1.395 6.816 1.00 94.12 91 LEU A N 1
ATOM 678 C CA . LEU A 1 91 ? -9.093 1.409 5.555 1.00 94.12 91 LEU A CA 1
ATOM 679 C C . LEU A 1 91 ? -10.021 0.989 4.408 1.00 94.12 91 LEU A C 1
ATOM 681 O O . LEU A 1 91 ? -10.645 -0.067 4.497 1.00 94.12 91 LEU A O 1
ATOM 685 N N . VAL A 1 92 ? -10.106 1.804 3.355 1.00 94.81 92 VAL A N 1
ATOM 686 C CA . VAL A 1 92 ? -11.018 1.560 2.218 1.00 94.81 92 VAL A CA 1
ATOM 687 C C . VAL A 1 92 ? -10.261 1.242 0.936 1.00 94.81 92 VAL A C 1
ATOM 689 O O . VAL A 1 92 ? -10.612 0.291 0.243 1.00 94.81 92 VAL A O 1
ATOM 692 N N . TRP A 1 93 ? -9.201 1.996 0.642 1.00 95.19 93 TRP A N 1
ATOM 693 C CA . TRP A 1 93 ? -8.378 1.751 -0.540 1.00 95.19 93 TRP A CA 1
ATOM 694 C C . TRP A 1 93 ? -6.899 2.050 -0.281 1.00 95.19 93 TRP A C 1
ATOM 696 O O . TRP A 1 93 ? -6.561 2.758 0.675 1.00 95.19 93 TRP A O 1
ATOM 706 N N . LEU A 1 94 ? -6.028 1.564 -1.154 1.00 96.94 94 LEU A N 1
ATOM 707 C CA . LEU A 1 94 ? -4.654 2.030 -1.316 1.00 96.94 94 LEU A CA 1
ATOM 708 C C . LEU A 1 94 ? -4.460 2.431 -2.778 1.00 96.94 94 LEU A C 1
ATOM 710 O O . LEU A 1 94 ? -4.713 1.633 -3.674 1.00 96.94 94 LEU A O 1
ATOM 714 N N . GLU A 1 95 ? -3.957 3.634 -3.006 1.00 96.44 95 GLU A N 1
ATOM 715 C CA . GLU A 1 95 ? -3.537 4.104 -4.320 1.00 96.44 95 GLU A CA 1
ATOM 716 C C . GLU A 1 95 ? -2.009 4.158 -4.374 1.00 96.44 95 GLU A C 1
ATOM 718 O O . GLU A 1 95 ? -1.364 4.643 -3.442 1.00 96.44 95 GLU A O 1
ATOM 723 N N . GLY A 1 96 ? -1.430 3.653 -5.460 1.00 95.94 96 GLY A N 1
ATOM 724 C CA . GLY A 1 96 ? -0.030 3.844 -5.819 1.00 95.94 96 GLY A CA 1
ATOM 725 C C . GLY A 1 96 ? 0.061 4.581 -7.150 1.00 95.94 96 GLY A C 1
ATOM 726 O O . GLY A 1 96 ? -0.651 4.233 -8.084 1.00 95.94 96 GLY A O 1
ATOM 727 N N . PHE A 1 97 ? 0.935 5.573 -7.272 1.00 94.62 97 PHE A N 1
ATOM 728 C CA . PHE A 1 97 ? 1.053 6.387 -8.487 1.00 94.62 97 PHE A CA 1
ATOM 729 C C . PHE A 1 97 ? 2.514 6.650 -8.842 1.00 94.62 97 PHE A C 1
ATOM 731 O O . PHE A 1 97 ? 3.360 6.790 -7.959 1.00 94.62 97 PHE A O 1
ATOM 738 N N . THR A 1 98 ? 2.824 6.704 -10.134 1.00 94.31 98 THR A N 1
ATOM 739 C CA . THR A 1 98 ? 4.152 7.074 -10.638 1.00 94.31 98 THR A CA 1
ATOM 740 C C . THR A 1 98 ? 4.325 8.592 -10.730 1.00 94.31 98 THR A C 1
ATOM 742 O O . THR A 1 98 ? 3.359 9.350 -10.827 1.00 94.31 98 THR A O 1
ATOM 745 N N . TYR A 1 99 ? 5.577 9.053 -10.736 1.00 90.12 99 TYR A N 1
ATOM 746 C CA . TYR A 1 99 ? 5.915 10.462 -10.960 1.00 90.12 99 TYR A CA 1
ATOM 747 C C . TYR A 1 99 ? 6.410 10.717 -12.388 1.00 90.12 99 TYR A C 1
ATOM 749 O O . TYR A 1 99 ? 6.893 9.819 -13.071 1.00 90.12 99 TYR A O 1
ATOM 757 N N . GLY A 1 100 ? 6.319 11.969 -12.847 1.00 84.06 100 GLY A N 1
ATOM 758 C CA . GLY A 1 100 ? 7.046 12.430 -14.039 1.00 84.06 100 GLY A CA 1
ATOM 759 C C . GLY A 1 100 ? 6.638 11.788 -15.372 1.00 84.06 100 GLY A C 1
ATOM 760 O O . GLY A 1 100 ? 7.392 11.884 -16.335 1.00 84.06 100 GLY A O 1
ATOM 761 N N . GLY A 1 101 ? 5.463 11.155 -15.447 1.00 82.94 101 GLY A N 1
ATOM 762 C CA . GLY A 1 101 ? 4.998 10.452 -16.649 1.00 82.94 101 GLY A CA 1
ATOM 763 C C . GLY A 1 101 ? 5.556 9.035 -16.807 1.00 82.94 101 GLY A C 1
ATOM 764 O O . GLY A 1 101 ? 5.322 8.411 -17.845 1.00 82.94 101 GLY A O 1
ATOM 765 N N . ASP A 1 102 ? 6.259 8.515 -15.796 1.00 91.50 102 ASP A N 1
ATOM 766 C CA . ASP A 1 102 ? 6.672 7.116 -15.770 1.00 91.50 102 ASP A CA 1
ATOM 767 C C . ASP A 1 102 ? 5.454 6.188 -15.779 1.00 91.50 102 ASP A C 1
ATOM 769 O O . ASP A 1 102 ? 4.371 6.526 -15.298 1.00 91.50 102 ASP A O 1
ATOM 773 N N . ARG A 1 103 ? 5.637 4.982 -16.318 1.00 93.69 103 ARG A N 1
ATOM 774 C CA . ARG A 1 103 ? 4.604 3.945 -16.297 1.00 93.69 103 ARG A CA 1
ATOM 775 C C . ARG A 1 103 ? 4.816 2.989 -15.139 1.00 93.69 103 ARG A C 1
ATOM 777 O O . ARG A 1 103 ? 5.953 2.624 -14.831 1.00 93.69 103 ARG A O 1
ATOM 784 N N . TRP A 1 104 ? 3.714 2.546 -14.541 1.00 93.88 104 TRP A N 1
ATOM 785 C CA . TRP A 1 104 ? 3.766 1.463 -13.570 1.00 93.88 104 TRP A CA 1
ATOM 786 C C . TRP A 1 104 ? 4.288 0.196 -14.266 1.00 93.88 104 TRP A C 1
ATOM 788 O O . TRP A 1 104 ? 3.869 -0.088 -15.394 1.00 93.88 104 TRP A O 1
ATOM 798 N N . PRO A 1 105 ? 5.238 -0.547 -13.669 1.00 93.00 105 PRO A N 1
ATOM 799 C CA . PRO A 1 105 ? 5.806 -1.713 -14.328 1.00 93.00 105 PRO A CA 1
ATOM 800 C C . PRO A 1 105 ? 4.774 -2.844 -14.425 1.00 93.00 105 PRO A C 1
ATOM 802 O O . PRO A 1 105 ? 4.089 -3.140 -13.450 1.00 93.00 105 PRO A O 1
ATOM 805 N N . GLU A 1 106 ? 4.713 -3.509 -15.581 1.00 90.94 106 GLU A N 1
ATOM 806 C CA . GLU A 1 106 ? 3.875 -4.706 -15.771 1.00 90.94 106 GLU A CA 1
ATOM 807 C C . GLU A 1 106 ? 4.308 -5.836 -14.823 1.00 90.94 106 GLU A C 1
ATOM 809 O O . GLU A 1 106 ? 3.469 -6.477 -14.196 1.00 90.94 106 GLU A O 1
ATOM 814 N N . ASP A 1 107 ? 5.624 -5.998 -14.636 1.00 92.25 107 ASP A N 1
ATOM 815 C CA . ASP A 1 107 ? 6.217 -6.960 -13.711 1.00 92.25 107 ASP A CA 1
ATOM 816 C C . ASP A 1 107 ? 7.016 -6.262 -12.606 1.00 92.25 107 ASP A C 1
ATOM 818 O O . ASP A 1 107 ? 7.985 -5.536 -12.862 1.00 92.25 107 ASP A O 1
ATOM 822 N N . LEU A 1 108 ? 6.655 -6.533 -11.350 1.00 95.06 108 LEU A N 1
ATOM 823 C CA . LEU A 1 108 ? 7.414 -6.086 -10.184 1.00 95.06 108 LEU A CA 1
ATOM 824 C C . LEU A 1 108 ? 8.410 -7.166 -9.741 1.00 95.06 108 LEU A C 1
ATOM 826 O O . LEU A 1 108 ? 8.023 -8.182 -9.159 1.00 95.06 108 LEU A O 1
ATOM 830 N N . VAL A 1 109 ? 9.699 -6.922 -9.978 1.00 96.50 109 VAL A N 1
ATOM 831 C CA . VAL A 1 109 ? 10.803 -7.824 -9.615 1.00 96.50 109 VAL A CA 1
ATOM 832 C C . VAL A 1 109 ? 11.345 -7.470 -8.230 1.00 96.50 109 VAL A C 1
ATOM 834 O O . VAL A 1 109 ? 11.468 -8.338 -7.356 1.00 96.50 109 VAL A O 1
ATOM 837 N N . ASP A 1 110 ? 11.615 -6.184 -8.004 1.00 97.12 110 ASP A N 1
ATOM 838 C CA . ASP A 1 110 ? 12.078 -5.648 -6.727 1.00 97.12 110 ASP A CA 1
ATOM 839 C C . ASP A 1 110 ? 11.465 -4.278 -6.403 1.00 97.12 110 ASP A C 1
ATOM 841 O O . ASP A 1 110 ? 10.890 -3.597 -7.255 1.00 97.12 110 ASP A O 1
ATOM 845 N N . TYR A 1 111 ? 11.546 -3.901 -5.128 1.00 97.69 111 TYR A N 1
ATOM 846 C CA . TYR A 1 111 ? 11.168 -2.576 -4.658 1.00 97.69 111 TYR A CA 1
ATOM 847 C C . TYR A 1 111 ? 11.972 -2.199 -3.417 1.00 97.69 111 TYR A C 1
ATOM 849 O O . TYR A 1 111 ? 12.457 -3.060 -2.677 1.00 97.69 111 TYR A O 1
ATOM 857 N N . ARG A 1 112 ? 12.063 -0.894 -3.165 1.00 97.19 112 ARG A N 1
ATOM 858 C CA . ARG A 1 112 ? 12.594 -0.327 -1.924 1.00 97.19 112 ARG A CA 1
ATOM 859 C C . ARG A 1 112 ? 11.719 0.840 -1.490 1.00 97.19 112 ARG A C 1
ATOM 861 O O . ARG A 1 112 ? 11.618 1.805 -2.241 1.00 97.19 112 ARG A O 1
ATOM 868 N N . LEU A 1 113 ? 11.135 0.768 -0.293 1.00 96.62 113 LEU A N 1
ATOM 869 C CA . LEU A 1 113 ? 10.363 1.878 0.269 1.00 96.62 113 LEU A CA 1
ATOM 870 C C . LEU A 1 113 ? 11.253 3.104 0.513 1.00 96.62 113 LEU A C 1
ATOM 872 O O . LEU A 1 113 ? 12.423 2.974 0.888 1.00 96.62 113 LEU A O 1
ATOM 876 N N . THR A 1 114 ? 10.691 4.288 0.302 1.00 93.94 114 THR A N 1
ATOM 877 C CA . THR A 1 114 ? 11.344 5.579 0.519 1.00 93.94 114 THR A CA 1
ATOM 878 C C . THR A 1 114 ? 10.469 6.474 1.390 1.00 93.94 114 THR A C 1
ATOM 880 O O . THR A 1 114 ? 9.245 6.489 1.278 1.00 93.94 114 THR A O 1
ATOM 883 N N . ARG A 1 115 ? 11.122 7.237 2.270 1.00 81.88 115 ARG A N 1
ATOM 884 C CA . ARG A 1 115 ? 10.506 8.295 3.079 1.00 81.88 115 ARG A CA 1
ATOM 885 C C . ARG A 1 115 ? 10.792 9.637 2.421 1.00 81.88 115 ARG A C 1
ATOM 887 O O . ARG A 1 115 ? 11.524 10.456 2.967 1.00 81.88 115 ARG A O 1
ATOM 894 N N . GLU A 1 116 ? 10.351 9.812 1.183 1.00 64.88 116 GLU A N 1
ATOM 895 C CA . GLU A 1 116 ? 10.433 11.128 0.553 1.00 64.88 116 GLU A CA 1
ATOM 896 C C . GLU A 1 116 ? 9.145 11.893 0.840 1.00 64.88 116 GLU A C 1
ATOM 898 O O . GLU A 1 116 ? 8.050 11.474 0.469 1.00 64.88 116 GLU A O 1
ATOM 903 N N . ALA A 1 117 ? 9.300 13.022 1.534 1.00 48.66 117 ALA A N 1
ATOM 904 C CA . ALA A 1 117 ? 8.247 14.004 1.704 1.00 48.66 117 ALA A CA 1
ATOM 905 C C . ALA A 1 117 ? 7.856 14.538 0.324 1.00 48.66 117 ALA A C 1
ATOM 907 O O . ALA A 1 117 ? 8.669 15.149 -0.373 1.00 48.66 117 ALA A O 1
ATOM 908 N N . ILE A 1 118 ? 6.604 14.315 -0.064 1.00 45.19 118 ILE A N 1
ATOM 909 C CA . ILE A 1 118 ? 6.039 14.901 -1.273 1.00 45.19 118 ILE A CA 1
ATOM 910 C C . ILE A 1 118 ? 5.917 16.404 -1.009 1.00 45.19 118 ILE A C 1
ATOM 912 O O . ILE A 1 118 ? 5.010 16.853 -0.312 1.00 45.19 118 ILE A O 1
ATOM 916 N N . SER A 1 119 ? 6.869 17.182 -1.522 1.00 35.50 119 SER A N 1
ATOM 917 C CA . SER A 1 119 ? 6.677 18.618 -1.702 1.00 35.50 119 SER A CA 1
ATOM 918 C C . SER A 1 119 ? 5.732 18.798 -2.887 1.00 35.50 119 SER A C 1
ATOM 920 O O . SER A 1 119 ? 6.146 18.651 -4.035 1.00 35.50 119 SER A O 1
ATOM 922 N N . THR A 1 120 ? 4.453 19.028 -2.593 1.00 37.47 120 THR A N 1
ATOM 923 C CA . THR A 1 120 ? 3.510 19.670 -3.523 1.00 37.47 120 THR A CA 1
ATOM 924 C C . THR A 1 120 ? 3.844 21.141 -3.681 1.00 37.47 120 THR A C 1
ATOM 926 O O . THR A 1 120 ? 4.124 21.767 -2.631 1.00 37.47 120 THR A O 1
#

Radius of gyration: 13.68 Å; chains: 1; bounding box: 31×33×35 Å

pLDDT: mean 90.03, std 10.65, range [35.5, 97.69]

Foldseek 3Di:
DAPVLVVQVVQVVVLCVVVVWAFPDDDDSVNSVVQFPDWDFDQFKIKTFGDDDSRQAIDDFQDWDKGWQKWKDFPNHWIKTKIWTGGGRGTTMIMIGTPDPHTDDPDGPDMDMDRDDPDD

Secondary structure (DSSP, 8-state):
--HHHHHHHHHHHHHHHHTT--BSS---HHHHHHHEEEEEEETTEEEEEE---GGGBBSSS---EEEEEEEEEETTTEEEEEEEEEETTEEEEEEEEESTTPPPPSS---EEEE------

=== Feature glossary ===
Each block in this record encodes a different view of the same protein. In brief:

Predicted aligned error. PAE(i, j) answers: if I align the predicted and true structures on residue i, how far off (in Å) do I expect residue j to be? A block-diagonal PAE matrix with low values on the blocks and high values off-diagonal is the signature of a multi-domain protein with confidently predicted domains but uncertain inter-domain orientation.

Contact-map, Ramachandran, and PAE plots. Plot images: a contact map (which residues are close in 3D, as an N×N binary image), a Ramachandran scatter (backbone torsion angles, revealing secondary-structure composition at a glance), and — for AlphaFold structures — a PAE heatmap (pairwise prediction confidence).

Backbone torsions (φ/ψ). φ (phi) and ψ (psi) are the two rotatable backbone dihedrals per residue: φ is the C(i-1)–N–Cα–C torsion, ψ is the N–Cα–C–N(i+1) torsion, both in degrees on (−180°, 180°]. α-helical residues cluster near (−60°, −45°); β-strand residues near (−120°, +130°). A Ramachandran plot is simply a scatter of (φ, ψ) for every residue.

Foldseek 3Di. A 3Di character summarizes, for each residue, the relative orientation of the Cα frame of its nearest spatial neighbor. Because it encodes fold topology rather than chemistry, 3Di alignments detect remote structural similarity that sequence alignment misses.

Radius of gyration, Cα contacts, bounding box. Three whole-structure scalars: the radius of gyration (RMS distance of Cα from centroid, in Å), the count of Cα–Cα contacts (pairs closer than 8 Å and separated by more than four residues in sequence — i.e. tertiary, not local, contacts), and the bounding-box dimensions. Together they distinguish compact globular folds from extended fibres or disordered chains.

Sequence. Sequence gives the chain of amino acids in standard one-letter code (A=alanine, C=cysteine, …, Y=tyrosine), read N→C. It is the only feature that is directly encoded by the gene; all structural features are derived from the folded form of this sequence.

mmCIF coordinates. Atomic coordinates in PDBx/mmCIF format — the same representation the Protein Data Bank distributes. Each line of the _atom_site loop places one backbone atom in Cartesian space (units: ångströms, origin: arbitrary).

Secondary structure (3-state, P-SEA). Three-state secondary structure (P-SEA) collapses the eight DSSP classes into helix (a), strand (b), and coil (c). P-SEA assigns these from Cα geometry alone — distances and angles — without requiring backbone oxygens, so it works on any Cα trace.

InterPro / GO / CATH / organism. Functional annotations link the protein to curated databases. InterPro entries identify conserved domains and families by matching the sequence against member-database signatures (Pfam, PROSITE, CDD, …). Gene Ontology (GO) terms describe molecular function, biological process, and cellular component in a controlled vocabulary. CATH places the structure in a hierarchical fold classification (Class/Architecture/Topology/Homologous-superfamily). The organism is the source species.

B-factor. B-factor (Debye–Waller factor) reflects atomic displacement in the crystal lattice. It is an experimental observable (units Å²), not a prediction; low values mean the atom is pinned down, high values mean it moves or is heterogeneous across the crystal.

Rendered structure images. Structure images are PyMOL renders from six orthogonal camera directions. Cartoon representation draws helices as coils and strands as arrows; sticks shows the backbone as bonds; surface shows the solvent-excluded envelope. Rainbow coloring maps sequence position to hue (blue→red, N→C); chain coloring assigns a distinct color per polypeptide.

Solvent-accessible surface area. Solvent-accessible surface area (SASA) is the area in Å² traced out by the centre of a 1.4 Å probe sphere (a water molecule) rolled over the protein's van der Waals surface (Shrake–Rupley / Lee–Richards construction). Buried residues have near-zero SASA; fully exposed residues can exceed 200 Å². The total SASA scales roughly with the number of surface residues.

Secondary structure (8-state, DSSP). The SS8 string is DSSP's per-residue secondary-structure call. α-helix (H) means an i→i+4 H-bond ladder; β-strand (E) means the residue participates in a β-sheet; 3₁₀ (G) and π (I) are tighter and wider helices; T/S are turns/bends; '-' is loop.

pLDDT. For AlphaFold models, the B-factor field carries pLDDT — the model's own estimate of local accuracy on a 0–100 scale. Regions with pLDDT<50 should be treated as essentially u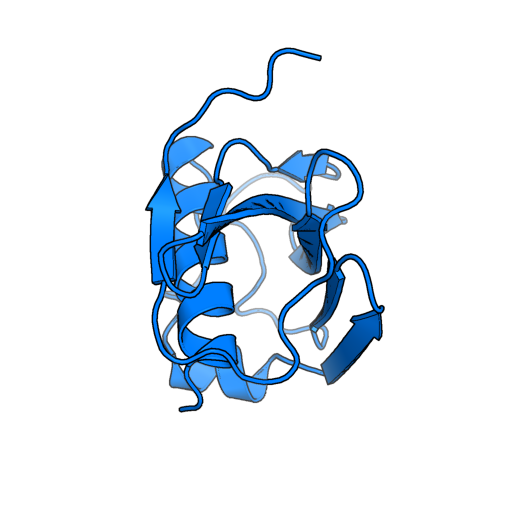nmodeled; they often correspond to intrinsically disordered segments.

Nearest PDB structures. Nearest PDB neighbors are the top structural matches found by Foldseek when searching this structure against the entire Protein Data Bank. Each hit reports a TM-score (0 to 1; >0.5 almost always implies the same fold) and an E-value. These are *structural* homologs — they may share no detectable sequence similarity.